Protein AF-A0A395XF36-F1 (afdb_monomer_lite)

Foldseek 3Di:
DDDPPPCPVLLVVCVVPPVVLSVLLVQLVVLLVVCPDPDDPVRLQVSLVSLVVSLVSNVVSLVVLVVCLVVDDPVSVVSNVSSVVSSVVSSVSSNCSNDPPPPPD

Organism: NCBI:txid1694

pLDDT: mean 88.48, std 14.67, range [32.06, 97.75]

Secondary structure (DSSP, 8-state):
----TTSHHHHHHHHHH-HHHHHHHHHHHHHHHHHTS---HHHHHHHHHHHHHHHHHHHHHHHHHHHTTTT--HHHHHHHHHHHHHHHHHHHHHHHHHSPPPP--

Structure (mmCIF, N/CA/C/O backbone):
data_AF-A0A395XF36-F1
#
_entry.id   AF-A0A395XF36-F1
#
loop_
_atom_site.group_PDB
_atom_site.id
_atom_site.type_symbol
_atom_site.label_atom_id
_atom_site.label_alt_id
_atom_site.label_comp_id
_atom_site.label_asym_id
_atom_site.label_entity_id
_atom_site.label_seq_id
_atom_site.pdbx_PDB_ins_code
_atom_site.Cartn_x
_atom_site.Cartn_y
_atom_site.Cartn_z
_atom_site.occupancy
_atom_site.B_iso_or_equiv
_atom_site.auth_seq_id
_atom_site.auth_comp_id
_atom_site.auth_asym_id
_atom_site.auth_atom_id
_atom_site.pdbx_PDB_model_num
ATOM 1 N N . MET A 1 1 ? -11.846 17.794 -1.176 1.00 32.06 1 MET A N 1
ATOM 2 C CA . MET A 1 1 ? -11.440 16.599 -1.947 1.00 32.06 1 MET A CA 1
ATOM 3 C C . MET A 1 1 ? -10.025 16.839 -2.451 1.00 32.06 1 MET A C 1
ATOM 5 O O . MET A 1 1 ? -9.896 17.588 -3.412 1.00 32.06 1 MET A O 1
ATOM 9 N N . PRO A 1 2 ? -8.951 16.336 -1.820 1.00 40.75 2 PRO A N 1
ATOM 10 C CA . PRO A 1 2 ? -7.645 16.457 -2.439 1.00 40.75 2 PRO A CA 1
ATOM 11 C C . PRO A 1 2 ? -7.522 15.339 -3.476 1.00 40.75 2 PRO A C 1
ATOM 13 O O . PRO A 1 2 ? -7.359 14.167 -3.147 1.00 40.75 2 PRO A O 1
ATOM 16 N N . HIS A 1 3 ? -7.676 15.713 -4.742 1.00 40.06 3 HIS A N 1
ATOM 17 C CA . HIS A 1 3 ? -7.245 14.902 -5.868 1.00 40.06 3 HIS A CA 1
ATOM 18 C C . HIS A 1 3 ? -5.716 14.861 -5.845 1.00 40.06 3 HIS A C 1
ATOM 20 O O . HIS A 1 3 ? -5.083 15.894 -6.034 1.00 40.06 3 HIS A O 1
ATOM 26 N N . THR A 1 4 ? -5.117 13.695 -5.614 1.00 47.53 4 THR A N 1
ATOM 27 C CA . THR A 1 4 ? -3.698 13.451 -5.898 1.00 47.53 4 THR A CA 1
ATOM 28 C C . THR A 1 4 ? -3.580 12.902 -7.327 1.00 47.53 4 THR A C 1
ATOM 30 O O . THR A 1 4 ? -3.859 11.723 -7.558 1.00 47.53 4 THR A O 1
ATOM 33 N N . PRO A 1 5 ? -3.189 13.716 -8.330 1.00 46.97 5 PRO A N 1
ATOM 34 C CA . PRO A 1 5 ? -3.224 13.318 -9.744 1.00 46.97 5 PRO A CA 1
ATOM 35 C C . PRO A 1 5 ? -2.122 12.314 -10.125 1.00 46.97 5 PRO A C 1
ATOM 37 O O . PRO A 1 5 ? -2.134 11.755 -11.217 1.00 46.97 5 PRO A O 1
ATOM 40 N N . HIS A 1 6 ? -1.167 12.057 -9.227 1.00 50.66 6 HIS A N 1
ATOM 41 C CA . HIS A 1 6 ? 0.061 11.310 -9.515 1.00 50.66 6 HIS A CA 1
ATOM 42 C C . HIS A 1 6 ? -0.039 9.790 -9.300 1.00 50.66 6 HIS A C 1
ATOM 44 O O . HIS A 1 6 ? 0.939 9.074 -9.501 1.00 50.66 6 HIS A O 1
ATOM 50 N N . HIS A 1 7 ? -1.204 9.259 -8.914 1.00 63.72 7 HIS A N 1
ATOM 51 C CA . HIS A 1 7 ? -1.337 7.823 -8.633 1.00 63.72 7 HIS A CA 1
ATOM 52 C C . HIS A 1 7 ? -1.763 6.982 -9.836 1.00 63.72 7 HIS A C 1
ATOM 54 O O . HIS A 1 7 ? -1.482 5.789 -9.850 1.00 63.72 7 HIS A O 1
ATOM 60 N N . PHE A 1 8 ? -2.420 7.554 -10.850 1.00 76.31 8 PHE A N 1
ATOM 61 C CA . PHE A 1 8 ? -3.026 6.746 -11.915 1.00 76.31 8 PHE A CA 1
ATOM 62 C C . PHE A 1 8 ? -1.998 5.948 -12.749 1.00 76.31 8 PHE A C 1
ATOM 64 O O . PHE A 1 8 ? -2.164 4.729 -12.853 1.00 76.31 8 PHE A O 1
ATOM 71 N N . PRO A 1 9 ? -0.898 6.547 -13.257 1.00 86.50 9 PRO A N 1
ATOM 72 C CA . PRO A 1 9 ? 0.128 5.795 -13.988 1.00 86.50 9 PRO A CA 1
ATOM 73 C C . PRO A 1 9 ? 0.824 4.750 -13.108 1.00 86.50 9 PRO A C 1
ATOM 75 O O . PRO A 1 9 ? 1.009 3.608 -13.523 1.00 86.50 9 PRO A O 1
ATOM 78 N N . THR A 1 10 ? 1.140 5.117 -11.864 1.00 91.06 10 THR A N 1
ATOM 79 C CA . THR A 1 10 ? 1.785 4.238 -10.880 1.00 91.06 10 THR A CA 1
ATOM 80 C C . THR A 1 10 ? 0.906 3.036 -10.544 1.00 91.06 10 THR A C 1
ATOM 82 O O . THR A 1 10 ? 1.383 1.907 -10.539 1.00 91.06 10 THR A O 1
ATOM 85 N N . CYS A 1 11 ? -0.400 3.234 -10.343 1.00 89.44 11 CYS A N 1
ATOM 86 C CA . CYS A 1 11 ? -1.339 2.144 -10.090 1.00 89.44 11 CYS A CA 1
ATOM 87 C C . CYS A 1 11 ? 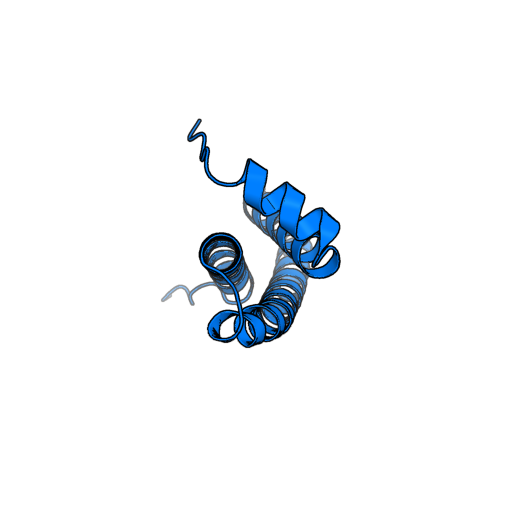-1.481 1.195 -11.284 1.00 89.44 11 CYS A C 1
ATOM 89 O O . CYS A 1 11 ? -1.585 -0.013 -11.074 1.00 89.44 11 CYS A O 1
ATOM 91 N N . ILE A 1 12 ? -1.502 1.708 -12.519 1.00 92.69 12 ILE A N 1
ATOM 92 C CA . ILE A 1 12 ? -1.535 0.857 -13.719 1.00 92.69 12 ILE A CA 1
ATOM 93 C C . ILE A 1 12 ? -0.248 0.043 -13.813 1.00 92.69 12 ILE A C 1
ATOM 95 O O . ILE A 1 12 ? -0.300 -1.174 -13.974 1.00 92.69 12 ILE A O 1
ATOM 99 N N . TRP A 1 13 ? 0.902 0.695 -13.661 1.00 94.56 13 TRP A N 1
ATOM 100 C CA . TRP A 1 13 ? 2.193 0.026 -13.727 1.00 94.56 13 TRP A CA 1
ATOM 101 C C . TRP A 1 13 ? 2.346 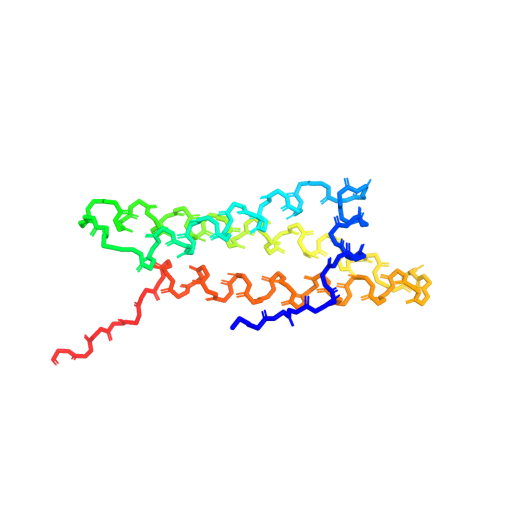-1.052 -12.647 1.00 94.56 13 TRP A C 1
ATOM 103 O O . TRP A 1 13 ? 2.722 -2.181 -12.965 1.00 94.56 13 TRP A O 1
ATOM 113 N N . LEU A 1 14 ? 1.981 -0.755 -11.396 1.00 93.69 14 LEU A N 1
ATOM 114 C CA . LEU A 1 14 ? 1.992 -1.737 -10.310 1.00 93.69 14 LEU A CA 1
ATOM 115 C C . LEU A 1 14 ? 1.036 -2.894 -10.585 1.00 93.69 14 LEU A C 1
ATOM 117 O O . LEU A 1 14 ? 1.386 -4.039 -10.332 1.00 93.69 14 LEU A O 1
ATOM 121 N N . ARG A 1 15 ? -0.145 -2.632 -11.156 1.00 93.88 15 ARG A N 1
ATOM 122 C CA . ARG A 1 15 ? -1.083 -3.700 -11.524 1.00 93.88 15 ARG A CA 1
ATOM 123 C C . ARG A 1 15 ? -0.460 -4.686 -12.514 1.00 93.88 15 ARG A C 1
ATOM 125 O O . ARG A 1 15 ? -0.765 -5.870 -12.438 1.00 93.88 15 ARG A O 1
ATOM 132 N N . CYS A 1 16 ? 0.383 -4.202 -13.422 1.00 94.19 16 CYS A N 1
ATOM 133 C CA . CYS A 1 16 ? 1.028 -5.030 -14.437 1.00 94.19 16 CYS A CA 1
ATOM 134 C C . CYS A 1 16 ? 2.323 -5.700 -13.955 1.00 94.19 16 CYS A C 1
ATOM 136 O O . CYS A 1 16 ? 2.662 -6.761 -14.462 1.00 94.19 16 CYS A O 1
ATOM 138 N N . THR A 1 17 ? 3.059 -5.085 -13.025 1.00 92.88 17 THR A N 1
ATOM 139 C CA . THR A 1 17 ? 4.422 -5.523 -12.659 1.00 92.88 17 THR A CA 1
ATOM 140 C C . THR A 1 17 ? 4.536 -6.073 -11.242 1.00 92.88 17 THR A C 1
ATOM 142 O O . THR A 1 17 ? 5.243 -7.047 -11.025 1.00 92.88 17 THR A O 1
ATOM 145 N N . HIS A 1 18 ? 3.809 -5.489 -10.289 1.00 94.75 18 HIS A N 1
ATOM 146 C CA . HIS A 1 18 ? 3.861 -5.825 -8.865 1.00 94.75 18 HIS A CA 1
ATOM 147 C C . HIS A 1 18 ? 2.437 -5.898 -8.281 1.00 94.75 18 HIS A C 1
ATOM 149 O O . HIS A 1 18 ? 2.078 -5.117 -7.390 1.00 94.75 18 HIS A O 1
ATOM 155 N N . PRO A 1 19 ? 1.577 -6.809 -8.787 1.00 95.56 19 PRO A N 1
ATOM 156 C CA . PRO A 1 19 ? 0.167 -6.855 -8.404 1.00 95.56 19 PRO A CA 1
ATOM 157 C C . PRO A 1 19 ? -0.034 -7.152 -6.913 1.00 95.56 19 PRO A C 1
ATOM 159 O O . PRO A 1 19 ? -0.982 -6.637 -6.320 1.00 95.56 19 PRO A O 1
ATOM 162 N N . ALA A 1 20 ? 0.875 -7.920 -6.300 1.00 96.56 20 ALA A N 1
ATOM 163 C CA . ALA A 1 20 ? 0.876 -8.187 -4.864 1.00 96.56 20 ALA A CA 1
ATOM 164 C C . ALA A 1 20 ? 1.044 -6.892 -4.052 1.00 96.56 20 ALA A C 1
ATOM 166 O O . ALA A 1 20 ? 0.197 -6.581 -3.220 1.00 96.56 20 ALA A O 1
ATOM 167 N N . LEU A 1 21 ? 2.052 -6.070 -4.372 1.00 96.25 21 LEU A N 1
ATOM 168 C CA . LEU A 1 21 ? 2.285 -4.792 -3.691 1.00 96.25 21 LEU A CA 1
ATOM 169 C C . LEU A 1 21 ? 1.077 -3.852 -3.819 1.00 96.25 21 LEU A C 1
ATOM 171 O O . LEU A 1 21 ? 0.648 -3.242 -2.841 1.00 96.25 21 LEU A O 1
ATOM 175 N N . LEU A 1 22 ? 0.470 -3.771 -5.009 1.00 96.06 22 LEU A N 1
ATOM 176 C CA . LEU A 1 22 ? -0.745 -2.975 -5.198 1.00 96.06 22 LEU A CA 1
ATOM 177 C C . LEU A 1 22 ? -1.924 -3.493 -4.362 1.00 96.06 22 LEU A C 1
ATOM 179 O O . LEU A 1 22 ? -2.708 -2.693 -3.843 1.00 96.06 22 LEU A O 1
ATOM 183 N N . SER A 1 23 ? -2.083 -4.815 -4.271 1.00 96.56 23 SER A N 1
ATOM 184 C CA . SER A 1 23 ? -3.131 -5.448 -3.468 1.00 96.56 23 SER A CA 1
ATOM 185 C C . SER A 1 23 ? -2.970 -5.104 -1.990 1.00 96.56 23 SER A C 1
ATOM 187 O O . SER A 1 23 ? -3.930 -4.637 -1.371 1.00 96.56 23 SER A O 1
ATOM 189 N N . GLU A 1 24 ? -1.753 -5.237 -1.464 1.00 97.56 24 GLU A N 1
ATOM 190 C CA . GLU A 1 24 ? -1.447 -4.969 -0.059 1.00 97.56 24 GLU A CA 1
ATOM 191 C C . GLU A 1 24 ? -1.605 -3.492 0.300 1.00 97.56 24 GLU A C 1
ATOM 193 O O . GLU A 1 24 ? -2.255 -3.167 1.291 1.00 97.56 24 GLU A O 1
ATOM 198 N N . ILE A 1 25 ? -1.159 -2.568 -0.559 1.00 96.19 25 ILE A N 1
ATOM 199 C CA . ILE A 1 25 ? -1.407 -1.129 -0.360 1.00 96.19 25 ILE A CA 1
ATOM 200 C C . ILE A 1 25 ? -2.914 -0.842 -0.275 1.00 96.19 25 ILE A C 1
ATOM 202 O O . ILE A 1 25 ? -3.372 -0.114 0.609 1.00 96.19 25 ILE A O 1
ATOM 206 N N . ARG A 1 26 ? -3.721 -1.430 -1.169 1.00 96.00 26 ARG A N 1
ATOM 207 C CA . ARG A 1 26 ? -5.185 -1.259 -1.148 1.00 96.00 26 ARG A CA 1
ATOM 208 C C . ARG A 1 26 ? -5.821 -1.897 0.080 1.00 96.00 26 ARG A C 1
ATOM 210 O O . ARG A 1 26 ? -6.831 -1.390 0.567 1.00 96.00 26 ARG A O 1
ATOM 217 N N . TYR A 1 27 ? -5.292 -3.022 0.547 1.00 97.38 27 TYR A N 1
ATOM 218 C CA . TYR A 1 27 ? -5.737 -3.669 1.774 1.00 97.38 27 TYR A CA 1
ATOM 219 C C . TYR A 1 27 ? -5.439 -2.801 2.999 1.00 97.38 27 TYR A C 1
ATOM 221 O O . TYR A 1 27 ? -6.365 -2.485 3.749 1.00 97.38 27 TYR A O 1
ATOM 229 N N . GLY A 1 28 ? -4.216 -2.281 3.109 1.00 96.88 28 GLY A N 1
ATOM 230 C CA . GLY A 1 28 ? -3.824 -1.297 4.113 1.00 96.88 28 GLY A CA 1
ATOM 231 C C . GLY A 1 28 ? -4.745 -0.075 4.136 1.00 96.88 28 GLY A C 1
ATOM 232 O O . GLY A 1 28 ? -5.254 0.308 5.186 1.00 96.88 28 GLY A O 1
ATOM 233 N N . GLN A 1 29 ? -5.077 0.486 2.971 1.00 96.00 29 GLN A N 1
ATOM 234 C CA . GLN A 1 29 ? -6.032 1.599 2.868 1.00 96.00 29 GLN A CA 1
ATOM 235 C C . GLN A 1 29 ? -7.434 1.254 3.399 1.00 96.00 29 GLN A C 1
ATOM 237 O O . GLN A 1 29 ? -8.095 2.114 3.988 1.00 96.00 29 GLN A O 1
ATOM 242 N N . ARG A 1 30 ? -7.906 0.009 3.229 1.00 96.62 30 ARG A N 1
ATOM 243 C CA . ARG A 1 30 ? -9.185 -0.442 3.812 1.00 96.62 30 ARG A CA 1
ATOM 244 C C . ARG A 1 30 ? -9.107 -0.530 5.335 1.00 96.62 30 ARG A C 1
ATOM 246 O O . ARG A 1 30 ? -10.051 -0.094 5.993 1.00 96.62 30 ARG A O 1
ATOM 253 N N . ILE A 1 31 ? -7.996 -1.030 5.881 1.00 96.56 31 ILE A N 1
ATOM 254 C CA . ILE A 1 31 ? -7.749 -1.067 7.331 1.00 96.56 31 ILE A CA 1
ATOM 255 C C . ILE A 1 31 ? -7.731 0.352 7.896 1.00 96.56 31 ILE A C 1
ATOM 257 O O . ILE A 1 31 ? -8.477 0.637 8.828 1.00 96.56 31 ILE A O 1
ATOM 261 N N . ILE A 1 32 ? -6.964 1.259 7.281 1.00 94.88 32 ILE A N 1
ATOM 262 C CA . ILE A 1 32 ? -6.902 2.677 7.658 1.00 94.88 32 ILE A CA 1
ATOM 263 C C . ILE A 1 32 ? -8.309 3.272 7.688 1.00 94.88 32 ILE A C 1
ATOM 265 O O . ILE A 1 32 ? -8.719 3.845 8.695 1.00 94.88 32 ILE A O 1
ATOM 269 N N . LYS A 1 33 ? -9.089 3.094 6.616 1.00 94.75 33 LYS A N 1
ATOM 270 C CA . LYS A 1 33 ? -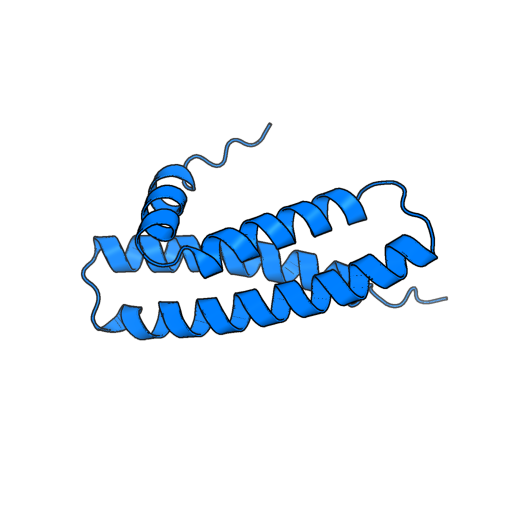10.462 3.605 6.549 1.00 94.75 33 LYS A CA 1
ATOM 271 C C . LYS A 1 33 ? -11.350 3.032 7.659 1.00 94.75 33 LYS A C 1
ATOM 273 O O . LYS A 1 33 ? -12.147 3.774 8.227 1.00 94.75 33 LYS A O 1
ATOM 278 N N . ARG A 1 34 ? -11.231 1.736 7.969 1.00 94.25 34 ARG A N 1
ATOM 279 C CA . ARG A 1 34 ? -12.020 1.090 9.029 1.00 94.25 34 ARG A CA 1
ATOM 280 C C . ARG A 1 34 ? -11.599 1.556 10.423 1.00 94.25 34 ARG A C 1
ATOM 282 O O . ARG A 1 34 ? -12.477 1.773 11.247 1.00 94.25 34 ARG A O 1
ATOM 289 N N . ALA A 1 35 ? -10.307 1.772 10.659 1.00 90.94 35 ALA A N 1
ATOM 290 C CA . ALA A 1 35 ? -9.773 2.253 11.934 1.00 90.94 35 ALA A CA 1
ATOM 291 C C . ALA A 1 35 ? -10.193 3.696 12.268 1.00 90.94 35 ALA A C 1
ATOM 293 O O . ALA A 1 35 ? -10.306 4.040 13.438 1.00 90.94 35 ALA A O 1
ATOM 294 N N . HIS A 1 36 ? -10.458 4.529 11.255 1.00 89.06 36 HIS A N 1
ATOM 295 C CA . HIS A 1 36 ? -11.001 5.880 11.447 1.00 89.06 36 HIS A CA 1
ATOM 296 C C . HIS A 1 36 ? -12.519 5.902 11.694 1.00 89.06 36 HIS A C 1
ATOM 298 O O . HIS A 1 36 ? -13.070 6.949 12.030 1.00 89.06 36 HIS A O 1
ATOM 304 N N . ALA A 1 37 ? -13.214 4.778 11.504 1.00 90.62 37 ALA A N 1
ATOM 305 C CA . ALA A 1 37 ? -14.622 4.657 11.858 1.00 90.62 37 ALA A CA 1
ATOM 306 C C . ALA A 1 37 ? -14.778 4.326 13.351 1.00 90.62 37 ALA A C 1
ATOM 308 O O . ALA A 1 37 ? -13.837 3.895 14.013 1.00 90.62 37 ALA A O 1
ATOM 309 N N . THR A 1 38 ? -15.990 4.478 13.883 1.00 83.75 38 THR A N 1
ATOM 310 C CA . THR A 1 38 ? -16.338 3.994 15.225 1.00 83.75 38 THR A CA 1
ATOM 311 C C . THR A 1 38 ? -16.283 2.463 15.246 1.00 83.75 38 THR A C 1
ATOM 313 O O . THR A 1 38 ? -17.230 1.804 14.809 1.00 83.75 38 THR A O 1
ATOM 316 N N . ALA A 1 39 ? -15.156 1.911 15.695 1.00 82.06 39 ALA A N 1
ATOM 317 C CA . ALA A 1 39 ? -14.925 0.479 15.858 1.00 82.06 39 ALA A CA 1
ATOM 318 C C . ALA A 1 39 ? -15.120 0.066 17.323 1.00 82.06 39 ALA A C 1
ATOM 320 O O . ALA A 1 39 ? -14.850 0.851 18.237 1.00 82.06 39 ALA A O 1
ATOM 321 N N . THR A 1 40 ? -15.565 -1.169 17.560 1.00 89.75 40 THR A N 1
ATOM 322 C CA . THR A 1 40 ? -15.602 -1.717 18.927 1.00 89.75 40 THR A CA 1
ATOM 323 C C . THR A 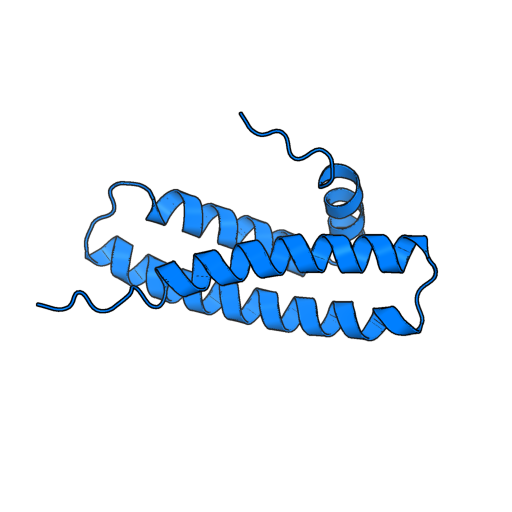1 40 ? -14.177 -1.937 19.465 1.00 89.75 40 THR A C 1
ATOM 325 O O . THR A 1 40 ? -13.212 -1.929 18.690 1.00 89.75 40 THR A O 1
ATOM 328 N N . PRO A 1 41 ? -13.983 -2.138 20.780 1.00 86.56 41 PRO A N 1
ATOM 329 C CA . PRO A 1 41 ? -12.667 -2.465 21.338 1.00 86.56 41 PRO A CA 1
ATOM 330 C C . PRO A 1 41 ? -12.037 -3.741 20.747 1.00 86.56 41 PRO A C 1
ATOM 332 O O . PRO A 1 41 ? -10.827 -3.781 20.495 1.00 86.56 41 PRO A O 1
ATOM 335 N N . GLU A 1 42 ? -12.845 -4.767 20.476 1.00 89.06 42 GLU A N 1
ATOM 336 C CA . GLU A 1 42 ? -12.411 -6.026 19.858 1.00 89.06 42 GLU A CA 1
ATOM 337 C C . GLU A 1 42 ? -11.997 -5.798 18.402 1.00 89.06 42 GLU A C 1
ATOM 339 O O . GLU A 1 42 ? -10.897 -6.185 18.001 1.00 89.06 42 GLU A O 1
ATOM 344 N N . GLU A 1 43 ? -12.830 -5.092 17.629 1.00 91.38 43 GLU A N 1
ATOM 345 C CA . GLU A 1 43 ? -12.507 -4.702 16.254 1.00 91.38 43 GLU A CA 1
ATOM 346 C C . GLU A 1 43 ? -11.240 -3.850 16.203 1.00 91.38 43 GLU A C 1
ATOM 348 O O . GLU A 1 43 ? -10.393 -4.047 15.337 1.00 91.38 43 GLU A O 1
ATOM 353 N N . THR A 1 44 ? -11.070 -2.933 17.156 1.00 91.44 44 THR A N 1
ATOM 354 C CA . THR A 1 44 ? -9.868 -2.106 17.266 1.00 91.44 44 THR A CA 1
ATOM 355 C C . THR A 1 44 ? -8.632 -2.980 17.438 1.00 91.44 44 THR A C 1
ATOM 357 O O . THR A 1 44 ? -7.651 -2.786 16.729 1.00 91.44 44 THR A O 1
ATOM 360 N N . THR A 1 45 ? -8.673 -3.966 18.338 1.00 93.12 45 THR A N 1
ATOM 361 C CA . THR A 1 45 ? -7.547 -4.885 18.573 1.00 93.12 45 THR A CA 1
ATOM 362 C C . THR A 1 45 ? -7.222 -5.705 17.324 1.00 93.12 45 THR A C 1
ATOM 364 O O . THR A 1 45 ? -6.057 -5.788 16.933 1.00 93.12 45 THR A O 1
ATOM 367 N N . MET A 1 46 ? -8.243 -6.226 16.637 1.00 95.44 46 MET A N 1
ATOM 368 C CA . MET A 1 46 ? -8.078 -6.922 15.358 1.00 95.44 46 MET A CA 1
ATOM 369 C C . MET A 1 46 ? -7.422 -6.019 14.305 1.00 95.44 46 MET A C 1
ATOM 371 O O . MET A 1 46 ? -6.451 -6.417 13.663 1.00 95.44 46 MET A O 1
ATOM 375 N N . LEU A 1 47 ? -7.894 -4.777 14.171 1.00 96.12 47 LEU A N 1
ATOM 376 C CA . LEU A 1 47 ? -7.352 -3.804 13.223 1.00 96.12 47 LEU A CA 1
ATOM 377 C C . LEU A 1 47 ? -5.893 -3.446 13.520 1.00 96.12 47 LEU A C 1
ATOM 379 O O . LEU A 1 47 ? -5.152 -3.206 12.572 1.00 96.12 47 LEU A O 1
ATOM 383 N N . ARG A 1 48 ? -5.445 -3.457 14.785 1.00 95.56 48 ARG A N 1
ATOM 384 C CA . ARG A 1 48 ? -4.019 -3.265 15.119 1.00 95.56 48 ARG A CA 1
ATOM 385 C C . ARG A 1 48 ? -3.152 -4.384 14.560 1.00 95.56 48 ARG A C 1
ATOM 387 O O . ARG A 1 48 ? -2.132 -4.103 13.939 1.00 95.56 48 ARG A O 1
ATOM 394 N N . HIS A 1 49 ? -3.568 -5.636 14.751 1.00 96.69 49 HIS A N 1
ATOM 395 C CA . HIS A 1 49 ? -2.838 -6.790 14.224 1.00 96.69 49 HIS A CA 1
ATOM 396 C C . HIS A 1 49 ? -2.828 -6.796 12.696 1.00 96.69 49 HIS A C 1
ATOM 398 O O . HIS A 1 49 ? -1.767 -6.945 12.098 1.00 96.69 49 HIS A O 1
ATOM 404 N N . MET A 1 50 ? -3.981 -6.543 12.067 1.00 97.69 50 MET A N 1
ATOM 405 C CA . MET A 1 50 ? -4.074 -6.416 10.610 1.00 97.69 50 MET A CA 1
ATOM 406 C C . MET A 1 50 ? -3.200 -5.275 10.084 1.00 97.69 50 MET A C 1
ATOM 408 O O . MET A 1 50 ? -2.564 -5.418 9.045 1.00 97.69 50 MET A O 1
ATOM 412 N N . ALA A 1 51 ? -3.154 -4.139 10.787 1.00 97.44 51 ALA A N 1
ATOM 413 C CA . ALA A 1 51 ? -2.328 -3.008 10.391 1.00 97.44 51 ALA A CA 1
ATOM 414 C C . ALA A 1 51 ? -0.831 -3.318 10.510 1.00 97.44 51 ALA A C 1
ATOM 416 O O . ALA A 1 51 ? -0.070 -2.956 9.615 1.00 97.44 51 ALA A O 1
ATOM 417 N N . ALA A 1 52 ? -0.411 -4.013 11.571 1.00 97.00 52 ALA A N 1
ATOM 418 C CA . ALA A 1 52 ? 0.973 -4.450 11.739 1.00 97.00 52 ALA A CA 1
ATOM 419 C C . ALA A 1 52 ? 1.401 -5.405 10.613 1.00 97.00 52 ALA A C 1
ATOM 421 O O . ALA A 1 52 ? 2.442 -5.195 9.992 1.00 97.00 52 ALA A O 1
ATOM 422 N N . ASP A 1 53 ? 0.567 -6.402 10.320 1.00 97.50 53 ASP A N 1
ATOM 423 C CA . ASP A 1 53 ? 0.808 -7.396 9.273 1.00 97.50 53 ASP A CA 1
ATOM 424 C C . ASP A 1 53 ? 0.863 -6.764 7.872 1.00 97.50 53 ASP A C 1
ATOM 426 O O . ASP A 1 53 ? 1.832 -6.951 7.132 1.00 97.50 53 ASP A O 1
ATOM 430 N N . ALA A 1 54 ? -0.119 -5.918 7.540 1.00 97.62 54 ALA A N 1
ATOM 431 C CA . ALA A 1 54 ? -0.146 -5.198 6.271 1.00 97.62 54 ALA A CA 1
ATOM 432 C C . ALA A 1 54 ? 1.057 -4.252 6.126 1.00 97.62 54 ALA A C 1
ATOM 434 O O . ALA A 1 54 ? 1.660 -4.184 5.058 1.00 97.62 54 ALA A O 1
ATOM 435 N N . SER A 1 55 ? 1.437 -3.538 7.193 1.00 97.25 55 SER A N 1
ATOM 436 C CA . SER A 1 55 ? 2.601 -2.643 7.174 1.00 97.25 55 SER A CA 1
ATOM 437 C C . SER A 1 55 ? 3.888 -3.417 6.886 1.00 97.25 55 SER A C 1
ATOM 439 O O . SER A 1 55 ? 4.630 -3.062 5.971 1.00 97.25 55 SER A O 1
ATOM 441 N N . ASN A 1 56 ? 4.109 -4.526 7.597 1.00 97.25 56 ASN A N 1
ATOM 442 C CA . ASN A 1 56 ? 5.277 -5.379 7.403 1.00 97.25 56 ASN A CA 1
ATOM 443 C C . ASN A 1 56 ? 5.329 -5.966 5.983 1.00 97.25 56 ASN A C 1
ATOM 445 O O . ASN A 1 56 ? 6.365 -5.908 5.320 1.00 97.25 56 ASN A O 1
ATOM 449 N N . THR A 1 57 ? 4.199 -6.471 5.485 1.00 97.69 57 THR A N 1
ATOM 450 C CA . THR A 1 57 ? 4.113 -7.057 4.141 1.00 97.69 57 THR A CA 1
ATOM 451 C C . THR A 1 57 ? 4.387 -6.018 3.051 1.00 97.69 57 THR A C 1
ATOM 453 O O . THR A 1 57 ? 5.156 -6.285 2.127 1.00 97.69 57 THR A O 1
ATOM 456 N N . ILE A 1 58 ? 3.832 -4.804 3.170 1.00 97.75 58 ILE A N 1
ATOM 457 C CA . ILE A 1 58 ? 4.124 -3.702 2.241 1.00 97.75 58 ILE A CA 1
ATOM 458 C C . ILE A 1 58 ? 5.615 -3.355 2.271 1.00 97.75 58 ILE A C 1
ATOM 460 O O . ILE A 1 58 ? 6.207 -3.192 1.208 1.00 97.75 58 ILE A O 1
ATOM 464 N N . SER A 1 59 ? 6.233 -3.262 3.453 1.00 96.19 59 SER A N 1
ATOM 465 C CA . SER A 1 59 ? 7.663 -2.957 3.582 1.00 96.19 59 SER A CA 1
ATOM 466 C C . SER A 1 59 ? 8.557 -3.995 2.899 1.00 96.19 59 SER A C 1
ATOM 468 O O . SER A 1 59 ? 9.504 -3.608 2.218 1.00 96.19 59 SER A O 1
ATOM 470 N N . ILE A 1 60 ? 8.244 -5.288 3.027 1.00 96.69 60 ILE A N 1
ATOM 471 C CA . ILE A 1 60 ? 8.992 -6.369 2.362 1.00 96.69 60 ILE A CA 1
ATOM 472 C C . ILE A 1 60 ? 8.868 -6.247 0.838 1.00 96.69 60 ILE A C 1
ATOM 474 O O . ILE A 1 60 ? 9.872 -6.158 0.137 1.00 96.69 60 ILE A O 1
ATOM 478 N N . LEU A 1 61 ? 7.638 -6.159 0.324 1.00 96.50 61 LEU A N 1
ATOM 479 C CA . LEU A 1 61 ? 7.387 -6.068 -1.118 1.00 96.50 61 LEU A CA 1
ATOM 480 C C . LEU A 1 61 ? 7.962 -4.784 -1.738 1.00 96.50 61 LEU A C 1
ATOM 482 O O . LEU A 1 61 ? 8.349 -4.762 -2.907 1.00 96.50 61 LEU A O 1
ATOM 486 N N . LEU A 1 62 ? 8.004 -3.697 -0.967 1.00 95.19 62 LEU A N 1
ATOM 487 C CA . LEU A 1 62 ? 8.614 -2.443 -1.388 1.00 95.19 62 LEU A CA 1
ATOM 488 C C . LEU A 1 62 ? 10.140 -2.546 -1.438 1.00 95.19 62 LEU A C 1
ATOM 490 O O . LEU A 1 62 ? 10.739 -2.043 -2.387 1.00 95.19 62 LEU A O 1
ATOM 494 N N . ALA A 1 63 ? 10.761 -3.212 -0.460 1.00 94.75 63 ALA A N 1
ATOM 495 C CA . ALA A 1 63 ? 12.197 -3.469 -0.472 1.00 94.75 63 ALA A CA 1
ATOM 496 C C . ALA A 1 63 ? 12.597 -4.216 -1.752 1.00 94.75 63 ALA A C 1
ATOM 498 O O . ALA A 1 63 ? 13.479 -3.737 -2.469 1.00 94.75 63 ALA A O 1
ATOM 499 N N . ASP A 1 64 ? 11.871 -5.284 -2.101 1.00 92.81 64 ASP A N 1
ATOM 500 C CA . ASP A 1 64 ? 12.081 -6.045 -3.339 1.00 92.81 64 ASP A CA 1
ATOM 501 C C . ASP A 1 64 ? 12.017 -5.139 -4.575 1.00 92.81 64 ASP A C 1
ATOM 503 O O . ASP A 1 64 ? 12.948 -5.125 -5.383 1.00 92.81 64 ASP A O 1
ATOM 507 N N . LEU A 1 65 ? 10.982 -4.298 -4.685 1.00 92.38 65 LEU A N 1
ATOM 508 C CA . LEU A 1 65 ? 10.847 -3.350 -5.793 1.00 92.38 65 LEU A CA 1
ATOM 509 C C . LEU A 1 65 ? 12.023 -2.361 -5.872 1.00 92.38 65 LEU A C 1
ATOM 511 O O . LEU A 1 65 ? 12.507 -2.037 -6.959 1.00 92.38 65 LEU A O 1
ATOM 515 N N . THR A 1 66 ? 12.489 -1.847 -4.733 1.00 91.12 66 THR A N 1
ATOM 516 C CA . THR A 1 66 ? 13.572 -0.851 -4.716 1.00 91.12 66 THR A CA 1
ATOM 517 C C . THR A 1 66 ? 14.928 -1.420 -5.130 1.00 91.12 66 THR A C 1
ATOM 519 O O . THR A 1 66 ? 15.759 -0.661 -5.634 1.00 91.12 66 THR A O 1
ATOM 522 N N . THR A 1 67 ? 15.140 -2.739 -5.036 1.00 92.12 67 THR A N 1
ATOM 523 C CA . THR A 1 67 ? 16.361 -3.379 -5.565 1.00 92.12 67 THR A CA 1
ATOM 524 C C . THR A 1 67 ? 16.521 -3.175 -7.075 1.00 92.12 67 THR A C 1
ATOM 526 O O . THR A 1 67 ? 17.639 -3.080 -7.582 1.00 92.12 67 THR A O 1
ATOM 529 N N . GLU A 1 68 ? 15.414 -2.997 -7.801 1.00 88.50 68 GLU A N 1
ATOM 530 C CA . GLU A 1 68 ? 15.409 -2.780 -9.247 1.00 88.50 68 GLU A CA 1
ATOM 531 C C . GLU A 1 68 ? 15.791 -1.343 -9.647 1.00 88.50 68 GLU A C 1
ATOM 533 O O . GLU A 1 68 ? 15.984 -1.050 -10.831 1.00 88.50 68 GLU A O 1
ATOM 538 N N . TYR A 1 69 ? 15.880 -0.410 -8.693 1.00 86.50 69 TYR A N 1
ATOM 539 C CA . TYR A 1 69 ? 16.010 1.024 -8.972 1.00 86.50 69 TYR A CA 1
ATOM 540 C C . TYR A 1 69 ? 17.305 1.383 -9.714 1.00 86.50 69 TYR A C 1
ATOM 542 O O . TYR A 1 69 ? 17.298 2.175 -10.666 1.00 86.50 69 TYR A O 1
ATOM 550 N N . THR A 1 70 ? 18.430 0.794 -9.308 1.00 85.44 70 THR A N 1
ATOM 551 C CA . THR A 1 70 ? 19.762 1.111 -9.851 1.00 85.44 70 THR A CA 1
ATOM 552 C C . THR A 1 70 ? 19.887 0.712 -11.321 1.00 85.44 70 THR A C 1
ATOM 554 O O . THR A 1 70 ? 20.413 1.487 -12.121 1.00 85.44 70 THR A O 1
ATOM 557 N N . ILE A 1 71 ? 19.303 -0.425 -11.700 1.00 88.88 71 ILE A N 1
ATOM 558 C CA . ILE A 1 71 ? 19.316 -0.975 -13.066 1.00 88.88 71 ILE A CA 1
ATOM 559 C C . ILE A 1 71 ? 18.189 -0.433 -13.964 1.00 88.88 71 ILE A C 1
ATOM 561 O O . ILE A 1 71 ? 18.123 -0.747 -15.150 1.00 88.88 71 ILE A O 1
ATOM 565 N N . SER A 1 72 ? 17.287 0.382 -13.414 1.00 92.06 72 SER A N 1
ATOM 566 C CA . SER A 1 72 ? 16.109 0.894 -14.116 1.00 92.06 72 SER A CA 1
ATOM 567 C C . SER A 1 72 ? 16.386 2.143 -14.957 1.00 92.06 72 SER A C 1
ATOM 569 O O . SER A 1 72 ? 17.141 3.029 -14.560 1.00 92.06 72 SER A O 1
ATOM 571 N N . GLY A 1 73 ? 15.694 2.269 -16.095 1.00 94.12 73 GLY A N 1
ATOM 572 C CA . GLY A 1 73 ? 15.655 3.512 -16.875 1.00 94.12 73 GLY A CA 1
ATOM 573 C C . GLY A 1 73 ? 14.862 4.640 -16.182 1.00 94.12 73 GLY A C 1
ATOM 574 O O . GLY A 1 73 ? 14.130 4.375 -15.222 1.00 94.12 73 GLY A O 1
ATOM 575 N N . PRO A 1 74 ? 14.943 5.895 -16.674 1.00 93.81 74 PRO A N 1
ATOM 576 C CA . PRO A 1 74 ? 14.387 7.075 -15.995 1.00 93.81 74 PRO A CA 1
ATOM 577 C C . PRO A 1 74 ? 12.897 6.972 -15.641 1.00 93.81 74 PRO A C 1
ATOM 579 O O . PRO A 1 74 ? 12.505 7.277 -14.517 1.00 93.81 74 PRO A O 1
ATOM 582 N N . LEU A 1 75 ? 12.070 6.477 -16.568 1.00 92.75 75 LEU A N 1
ATOM 583 C CA . LEU A 1 75 ? 10.633 6.306 -16.338 1.00 92.75 75 LEU A CA 1
ATOM 584 C C . LEU A 1 75 ? 10.347 5.297 -15.215 1.00 92.75 75 LEU A C 1
ATOM 586 O O . LEU A 1 75 ? 9.537 5.567 -14.331 1.00 92.75 75 LEU A O 1
ATOM 590 N N . ARG A 1 76 ? 11.035 4.148 -15.215 1.00 92.38 76 ARG A N 1
ATOM 591 C CA . ARG A 1 76 ? 10.853 3.116 -14.183 1.00 92.38 76 ARG A CA 1
ATOM 592 C C . ARG A 1 76 ? 11.345 3.604 -12.821 1.00 92.38 76 ARG A C 1
ATOM 594 O O . ARG A 1 76 ? 10.654 3.387 -11.835 1.00 92.38 76 ARG A O 1
ATOM 601 N N . ARG A 1 77 ? 12.449 4.358 -12.760 1.00 94.88 77 ARG A N 1
ATOM 602 C CA . ARG A 1 77 ? 12.897 5.019 -11.519 1.00 94.88 77 ARG A CA 1
ATOM 603 C C . ARG A 1 77 ? 11.846 5.978 -10.960 1.00 94.88 77 ARG A C 1
ATOM 605 O O . ARG A 1 77 ? 11.577 5.945 -9.765 1.00 94.88 77 ARG A O 1
ATOM 612 N N . HIS A 1 78 ? 11.205 6.781 -11.811 1.00 93.69 78 HIS A N 1
ATOM 613 C CA . HIS A 1 78 ? 10.125 7.674 -11.384 1.00 93.69 78 HIS A CA 1
ATOM 614 C C . HIS A 1 78 ? 8.907 6.911 -10.828 1.00 93.69 78 HIS A C 1
ATOM 616 O O . HIS A 1 78 ? 8.330 7.313 -9.815 1.00 93.69 78 HIS A O 1
ATOM 622 N N . LEU A 1 79 ? 8.536 5.790 -11.453 1.00 94.75 79 LEU A N 1
ATOM 623 C CA . LEU A 1 79 ? 7.440 4.929 -10.992 1.00 94.75 79 LEU A CA 1
ATOM 624 C C . LEU A 1 79 ? 7.770 4.219 -9.667 1.00 94.75 79 LEU A C 1
A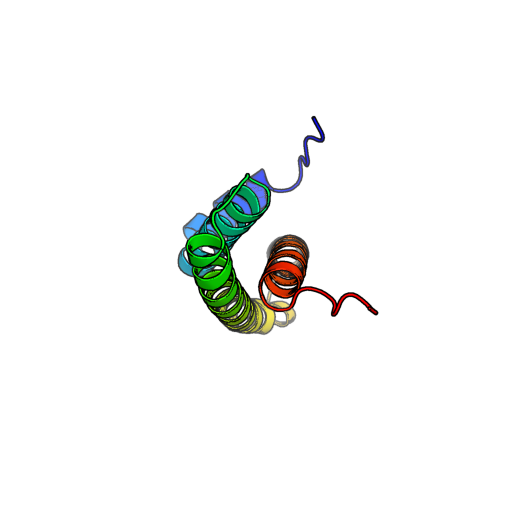TOM 626 O O . LEU A 1 79 ? 6.911 4.148 -8.786 1.00 94.75 79 LEU A O 1
ATOM 630 N N . ILE A 1 80 ? 9.016 3.764 -9.488 1.00 94.94 80 ILE A N 1
ATOM 631 C CA . ILE A 1 80 ? 9.507 3.206 -8.218 1.00 94.94 80 ILE A CA 1
ATOM 632 C C . ILE A 1 80 ? 9.467 4.274 -7.120 1.00 94.94 80 ILE A C 1
ATOM 634 O O . ILE A 1 80 ? 8.893 4.030 -6.064 1.00 94.94 80 ILE A O 1
ATOM 638 N N . ALA A 1 81 ? 9.991 5.477 -7.377 1.00 93.50 81 ALA A N 1
ATOM 639 C CA . ALA A 1 81 ? 9.967 6.575 -6.408 1.00 93.50 81 ALA A CA 1
ATOM 640 C C . ALA A 1 81 ? 8.530 6.962 -6.011 1.00 93.50 81 ALA A C 1
ATOM 642 O O . ALA A 1 81 ? 8.227 7.107 -4.830 1.00 93.50 81 ALA A O 1
ATOM 643 N N . SER A 1 82 ? 7.622 7.044 -6.989 1.00 94.06 82 SER A N 1
ATOM 644 C CA . SER A 1 82 ? 6.201 7.314 -6.733 1.00 94.06 82 SER A CA 1
ATOM 645 C C . SER A 1 82 ? 5.548 6.213 -5.894 1.00 94.06 82 SER A C 1
ATOM 647 O O . SER A 1 82 ? 4.746 6.502 -5.009 1.00 94.06 82 SER A O 1
ATOM 649 N N . THR A 1 83 ? 5.893 4.949 -6.154 1.00 94.88 83 THR A N 1
ATOM 650 C CA . THR A 1 83 ? 5.427 3.811 -5.350 1.00 94.88 83 THR A CA 1
ATOM 651 C C . THR A 1 83 ? 5.950 3.895 -3.924 1.00 94.88 83 THR A C 1
ATOM 653 O O . THR A 1 83 ? 5.171 3.691 -2.998 1.00 94.88 83 THR A O 1
ATOM 656 N N . ASN A 1 84 ? 7.224 4.254 -3.746 1.00 94.69 84 ASN A N 1
ATOM 657 C CA . ASN A 1 84 ? 7.838 4.419 -2.435 1.00 94.69 84 ASN A CA 1
ATOM 658 C C . ASN A 1 84 ? 7.077 5.447 -1.592 1.00 94.69 84 ASN A C 1
ATOM 660 O O . ASN A 1 84 ? 6.625 5.120 -0.504 1.00 94.69 84 ASN A O 1
ATOM 664 N N . THR A 1 85 ? 6.790 6.631 -2.141 1.00 94.69 85 THR A N 1
ATOM 665 C CA . THR A 1 85 ? 5.991 7.651 -1.440 1.00 94.69 85 THR A CA 1
ATOM 666 C C . THR A 1 85 ? 4.593 7.153 -1.051 1.00 94.69 85 THR A C 1
ATOM 668 O O . THR A 1 85 ? 4.115 7.435 0.047 1.00 94.69 85 THR A O 1
ATOM 671 N N . ILE A 1 86 ? 3.915 6.402 -1.929 1.00 92.75 86 ILE A N 1
ATOM 672 C CA . ILE A 1 86 ? 2.588 5.834 -1.631 1.00 92.75 86 ILE A CA 1
ATOM 673 C C . ILE A 1 86 ? 2.679 4.810 -0.497 1.00 92.75 86 ILE A C 1
ATOM 675 O O . ILE A 1 86 ? 1.851 4.824 0.418 1.00 92.75 86 ILE A O 1
ATOM 679 N N . ALA A 1 87 ? 3.657 3.912 -0.582 1.00 93.56 87 ALA A N 1
ATOM 680 C CA . ALA A 1 87 ? 3.845 2.826 0.362 1.00 93.56 87 ALA A CA 1
ATOM 681 C C . ALA A 1 87 ? 4.286 3.348 1.735 1.00 93.56 87 ALA A C 1
ATOM 683 O O . ALA A 1 87 ? 3.679 2.958 2.724 1.00 93.56 87 ALA A O 1
ATOM 684 N N . GLU A 1 88 ? 5.233 4.288 1.801 1.00 93.06 88 GLU A N 1
ATOM 685 C CA . GLU A 1 88 ? 5.675 4.957 3.036 1.00 93.06 88 GLU A CA 1
ATOM 686 C C . GLU A 1 88 ? 4.526 5.674 3.747 1.00 93.06 88 GLU A C 1
ATOM 688 O O . GLU A 1 88 ? 4.362 5.577 4.965 1.00 93.06 88 GLU A O 1
ATOM 693 N N . HIS A 1 89 ? 3.684 6.376 2.988 1.00 93.75 89 HIS A N 1
ATOM 694 C CA . HIS A 1 89 ? 2.513 7.031 3.554 1.00 93.75 89 HIS A CA 1
ATOM 695 C C . HIS A 1 89 ? 1.516 6.010 4.126 1.00 93.75 89 HIS A C 1
ATOM 697 O O . HIS A 1 89 ? 0.986 6.206 5.221 1.00 93.75 89 HIS A O 1
ATOM 703 N N . ALA A 1 90 ? 1.275 4.901 3.417 1.00 94.19 90 ALA A N 1
ATOM 704 C CA . ALA A 1 90 ? 0.401 3.834 3.896 1.00 94.19 90 ALA A CA 1
ATOM 705 C C . ALA A 1 90 ? 0.971 3.138 5.144 1.00 94.19 90 ALA A C 1
ATOM 707 O O . ALA A 1 90 ? 0.256 2.995 6.135 1.00 94.19 90 ALA A O 1
ATOM 708 N N . THR A 1 91 ? 2.247 2.750 5.135 1.00 96.25 91 THR A N 1
ATOM 709 C CA . THR A 1 91 ? 2.904 2.047 6.249 1.00 96.25 91 THR A CA 1
ATOM 710 C C . THR A 1 91 ? 3.006 2.928 7.488 1.00 96.25 91 THR A C 1
ATOM 712 O O . THR A 1 91 ? 2.776 2.438 8.589 1.00 96.25 91 THR A O 1
ATOM 715 N N . THR A 1 92 ? 3.232 4.237 7.335 1.00 95.12 92 THR A N 1
ATOM 716 C CA . THR A 1 92 ? 3.225 5.192 8.458 1.00 95.12 92 THR A CA 1
ATOM 717 C C . THR A 1 92 ? 1.864 5.238 9.153 1.00 95.12 92 THR A C 1
ATOM 719 O O . THR A 1 92 ? 1.784 5.181 10.381 1.00 95.12 92 THR A O 1
ATOM 722 N N . GLN A 1 93 ? 0.772 5.300 8.386 1.00 95.56 93 GLN A N 1
ATOM 723 C CA . GLN A 1 93 ? -0.577 5.288 8.959 1.00 95.56 93 GLN A CA 1
ATOM 724 C C . GLN A 1 93 ? -0.948 3.929 9.560 1.00 95.56 93 GLN A C 1
ATOM 726 O O . GLN A 1 93 ? -1.585 3.864 10.607 1.00 95.56 93 GLN A O 1
ATOM 731 N N . LEU A 1 94 ? -0.540 2.829 8.929 1.00 96.38 94 LEU A N 1
ATOM 732 C CA . LEU A 1 94 ? -0.746 1.495 9.489 1.00 96.38 94 LEU A CA 1
ATOM 733 C C . LEU A 1 94 ? 0.039 1.313 10.793 1.00 96.38 94 LEU A C 1
ATOM 735 O O . LEU A 1 94 ? -0.491 0.763 11.753 1.00 96.38 94 LEU A O 1
ATOM 739 N N . ALA A 1 95 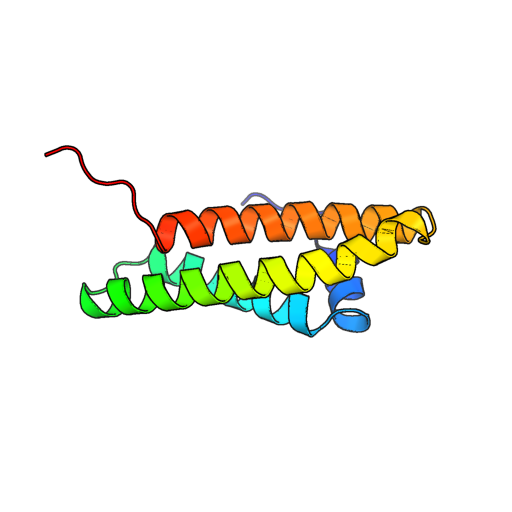? 1.267 1.825 10.867 1.00 93.75 95 ALA A N 1
ATOM 740 C CA . ALA A 1 95 ? 2.090 1.769 12.067 1.00 93.75 95 ALA A CA 1
ATOM 741 C C . ALA A 1 95 ? 1.477 2.564 13.229 1.00 93.75 95 ALA A C 1
ATOM 743 O O . ALA A 1 95 ? 1.511 2.087 14.363 1.00 93.75 95 ALA A O 1
ATOM 744 N N . SER A 1 96 ? 0.876 3.731 12.965 1.00 93.62 96 SER A N 1
ATOM 745 C CA . SER A 1 96 ? 0.193 4.512 14.007 1.00 93.62 96 SER A CA 1
ATOM 746 C C . SER A 1 96 ? -1.082 3.834 14.518 1.00 93.62 96 SER A C 1
ATOM 748 O O . SER A 1 96 ? -1.410 3.958 15.697 1.00 93.62 96 SER A O 1
ATOM 750 N N . ILE A 1 97 ? -1.773 3.071 13.662 1.00 93.69 97 ILE A N 1
ATOM 751 C CA . ILE A 1 97 ? -2.904 2.224 14.063 1.00 93.69 97 ILE A CA 1
ATOM 752 C C . ILE A 1 97 ? -2.411 1.036 14.892 1.00 93.69 97 ILE A C 1
ATOM 754 O O . ILE A 1 97 ? -2.966 0.766 15.955 1.00 93.69 97 ILE A O 1
ATOM 758 N N . ALA A 1 98 ? -1.374 0.337 14.425 1.00 93.38 98 ALA A N 1
ATOM 759 C CA . ALA A 1 98 ? -0.810 -0.835 15.088 1.00 93.38 98 ALA A CA 1
ATOM 760 C C . ALA A 1 98 ? -0.264 -0.505 16.485 1.00 93.38 98 ALA A C 1
ATOM 762 O O . ALA A 1 98 ? -0.522 -1.234 17.442 1.00 93.38 98 ALA A O 1
ATOM 763 N N . ASN A 1 99 ? 0.443 0.620 16.601 1.00 90.50 99 ASN A N 1
ATOM 764 C CA . ASN A 1 99 ? 1.092 1.084 17.819 1.00 90.50 99 ASN A CA 1
ATOM 765 C C . ASN A 1 99 ? 0.582 2.488 18.180 1.00 90.50 99 ASN A C 1
ATOM 767 O O . ASN A 1 99 ? 1.286 3.476 17.949 1.00 90.50 99 ASN A O 1
ATOM 771 N N . PRO A 1 100 ? -0.639 2.608 18.736 1.00 79.06 100 PRO A N 1
ATOM 772 C CA . PRO A 1 100 ? -1.167 3.906 19.120 1.00 79.06 100 PRO A CA 1
ATOM 773 C C . PRO A 1 100 ? -0.270 4.529 20.200 1.00 79.06 100 PRO A C 1
ATOM 775 O O . PRO A 1 100 ? 0.202 3.813 21.092 1.00 79.06 100 PRO A O 1
ATOM 778 N N . PRO A 1 101 ? -0.028 5.852 20.159 1.00 72.75 101 PRO A N 1
ATOM 779 C CA . PRO A 1 101 ? 0.786 6.515 21.166 1.00 72.75 101 PRO A CA 1
ATOM 780 C C . PRO A 1 101 ? 0.205 6.242 22.556 1.00 72.75 101 PRO A C 1
ATOM 782 O O . PRO A 1 101 ? -1.007 6.352 22.768 1.00 72.75 101 PRO A O 1
ATOM 785 N N . LYS A 1 102 ? 1.066 5.878 23.516 1.00 68.00 102 LYS A N 1
ATOM 786 C CA . LYS A 1 102 ? 0.655 5.757 24.919 1.00 68.00 102 LYS A CA 1
ATOM 787 C C . LYS A 1 102 ? 0.082 7.107 25.345 1.00 68.00 102 LYS A C 1
ATOM 789 O O . LYS A 1 102 ? 0.811 8.096 25.367 1.00 68.00 102 LYS A O 1
ATOM 794 N N . LYS A 1 103 ? -1.209 7.154 25.687 1.00 55.22 103 LYS A N 1
ATOM 795 C CA . LYS A 1 103 ? -1.761 8.301 26.413 1.00 55.22 103 LYS A CA 1
ATOM 796 C C . LYS A 1 103 ? -0.960 8.425 27.709 1.00 55.22 103 LYS A C 1
ATOM 798 O O . LYS A 1 103 ? -0.967 7.492 28.509 1.00 55.22 103 LYS A O 1
ATOM 803 N N . GLN A 1 104 ? -0.236 9.530 27.876 1.00 46.75 104 GLN A N 1
ATOM 804 C CA . GLN A 1 104 ? 0.260 9.927 29.188 1.00 46.75 104 GLN A CA 1
ATOM 805 C C . GLN A 1 104 ? -0.981 10.157 30.053 1.00 46.75 104 GLN A C 1
ATOM 807 O O . GLN A 1 104 ? -1.809 11.009 29.724 1.00 46.75 104 GLN A O 1
ATOM 812 N N . SER A 1 105 ? -1.165 9.280 31.038 1.00 42.19 105 SER A N 1
ATOM 813 C CA . SER A 1 105 ? -2.218 9.382 32.045 1.00 42.19 105 SER A CA 1
ATOM 814 C C . SER A 1 105 ? -1.791 10.301 33.174 1.00 42.19 105 SER A C 1
ATOM 816 O O . SER A 1 105 ? -0.565 10.434 33.387 1.00 42.19 105 SER A O 1
#

Sequence (105 aa):
MPHTPHHFPTCIWLRCTHPALLSEIRYGQRIIKRAHATATPEETTMLRHMAADASNTISILLADLTTEYTISGPLRRHLIASTNTIAEHATTQLASIANPPKKQS

Radius of gyration: 15.28 Å; chains: 1; bounding box: 36×25×49 Å